Protein AF-A0A494VTT0-F1 (afdb_monomer_lite)

Structure (mmCIF, N/CA/C/O backbone):
data_AF-A0A494VTT0-F1
#
_entry.id   AF-A0A494VTT0-F1
#
loop_
_atom_site.group_PDB
_atom_site.id
_atom_site.type_symbol
_atom_site.label_atom_id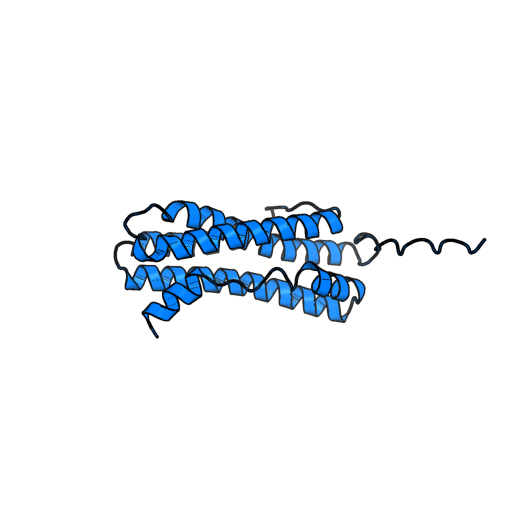
_atom_site.label_alt_id
_atom_site.label_comp_id
_atom_site.label_asym_id
_atom_site.label_entity_id
_atom_site.label_seq_id
_atom_site.pdbx_PDB_ins_code
_atom_site.Cartn_x
_atom_site.Cartn_y
_atom_site.Cartn_z
_atom_site.occupancy
_atom_site.B_iso_or_equiv
_atom_site.auth_seq_id
_atom_site.auth_comp_id
_atom_site.auth_asym_id
_atom_site.auth_atom_id
_atom_site.pdbx_PDB_model_num
ATOM 1 N N . MET A 1 1 ? -2.859 -18.991 -50.218 1.00 41.56 1 MET A N 1
ATOM 2 C CA . MET A 1 1 ? -2.648 -19.086 -48.755 1.00 41.56 1 MET A CA 1
ATOM 3 C C . MET A 1 1 ? -2.052 -17.768 -48.276 1.00 41.56 1 MET A C 1
ATOM 5 O O . MET A 1 1 ? -0.943 -17.439 -48.674 1.00 41.56 1 MET A O 1
ATOM 9 N N . LYS A 1 2 ? -2.820 -16.955 -47.539 1.00 39.09 2 LYS A N 1
ATOM 10 C CA . LYS A 1 2 ? -2.355 -15.656 -47.025 1.00 39.09 2 LYS A CA 1
ATOM 11 C C . LYS A 1 2 ? -1.437 -15.910 -45.823 1.00 39.09 2 LYS A C 1
ATOM 13 O O . LYS A 1 2 ? -1.825 -16.635 -44.910 1.00 39.09 2 LYS A O 1
ATOM 18 N N . LYS A 1 3 ? -0.211 -15.376 -45.868 1.00 37.81 3 LYS A N 1
ATOM 19 C CA . LYS A 1 3 ? 0.797 -15.489 -44.802 1.00 37.81 3 LYS A CA 1
ATOM 20 C C . LYS A 1 3 ? 0.214 -14.949 -43.490 1.00 37.81 3 LYS A C 1
ATOM 22 O O . LYS A 1 3 ? -0.251 -13.812 -43.460 1.00 37.81 3 LYS A O 1
ATOM 27 N N . LYS A 1 4 ? 0.239 -15.765 -42.428 1.00 36.66 4 LYS A N 1
ATOM 28 C CA . LYS A 1 4 ? 0.022 -15.306 -41.049 1.00 36.66 4 LYS A CA 1
ATOM 29 C C . LYS A 1 4 ? 1.035 -14.196 -40.771 1.00 36.66 4 LYS A C 1
ATOM 31 O O . LYS A 1 4 ? 2.237 -14.425 -40.871 1.00 36.66 4 LYS A O 1
ATOM 36 N N . ILE A 1 5 ? 0.531 -13.008 -40.465 1.00 39.34 5 ILE A N 1
ATOM 37 C CA . ILE A 1 5 ? 1.319 -11.926 -39.877 1.00 39.34 5 ILE A CA 1
ATOM 38 C C . ILE A 1 5 ? 1.823 -12.474 -38.532 1.00 39.34 5 ILE A C 1
ATOM 40 O O . ILE A 1 5 ? 1.000 -13.018 -37.786 1.00 39.34 5 ILE A O 1
ATOM 44 N N . PRO A 1 6 ? 3.131 -12.431 -38.224 1.00 40.25 6 PRO A N 1
ATOM 45 C CA . PRO A 1 6 ? 3.605 -12.802 -36.899 1.00 40.25 6 PRO A CA 1
ATOM 46 C C . PRO A 1 6 ? 2.900 -11.890 -35.899 1.00 40.25 6 PRO A C 1
ATOM 48 O O . PRO A 1 6 ? 2.912 -10.672 -36.078 1.00 40.25 6 PRO A O 1
ATOM 51 N N . GLY A 1 7 ? 2.237 -12.481 -34.903 1.00 41.22 7 GLY A N 1
ATOM 52 C CA . GLY A 1 7 ? 1.664 -11.718 -33.801 1.00 41.22 7 GLY A CA 1
ATOM 53 C C . GLY A 1 7 ? 2.728 -10.775 -33.256 1.00 41.22 7 GLY A C 1
ATOM 54 O O . GLY A 1 7 ? 3.892 -11.160 -33.146 1.00 41.22 7 GLY A O 1
ATOM 55 N N . THR A 1 8 ? 2.338 -9.531 -33.003 1.00 37.66 8 THR A N 1
ATOM 56 C CA . THR A 1 8 ? 3.175 -8.522 -32.363 1.00 37.66 8 THR A CA 1
ATOM 57 C C . THR A 1 8 ? 3.784 -9.131 -31.109 1.00 37.66 8 THR A C 1
ATOM 59 O O . THR A 1 8 ? 3.087 -9.350 -30.121 1.00 37.66 8 THR A O 1
ATOM 62 N N . VAL A 1 9 ? 5.071 -9.466 -31.171 1.00 43.22 9 VAL A N 1
ATOM 63 C CA . VAL A 1 9 ? 5.851 -9.798 -29.984 1.00 43.22 9 VAL A CA 1
ATOM 64 C C . VAL A 1 9 ? 5.819 -8.525 -29.149 1.00 43.22 9 VAL A C 1
ATOM 66 O O . VAL A 1 9 ? 6.347 -7.500 -29.586 1.00 43.22 9 VAL A O 1
ATOM 69 N N . HIS A 1 10 ? 5.105 -8.557 -28.018 1.00 44.03 10 HIS A N 1
ATOM 70 C CA . HIS A 1 10 ? 5.206 -7.495 -27.024 1.00 44.03 10 HIS A CA 1
ATOM 71 C C . HIS A 1 10 ? 6.693 -7.348 -26.737 1.00 44.03 10 HIS A C 1
ATOM 73 O O . HIS A 1 10 ? 7.340 -8.363 -26.466 1.00 44.03 10 HIS A O 1
ATOM 79 N N . PRO A 1 11 ? 7.275 -6.159 -26.929 1.00 45.66 11 PRO A N 1
ATOM 80 C CA . PRO A 1 11 ? 8.720 -6.089 -26.897 1.00 45.66 11 PRO A CA 1
ATOM 81 C C . PRO A 1 11 ? 9.189 -6.393 -25.439 1.00 45.66 11 PRO A C 1
ATOM 83 O O . PRO A 1 11 ? 8.373 -6.492 -24.525 1.00 45.66 11 PRO A O 1
ATOM 86 N N . HIS A 1 12 ? 10.458 -6.710 -25.198 1.00 51.03 12 HIS A N 1
ATOM 87 C CA . HIS A 1 12 ? 10.905 -7.036 -23.832 1.00 51.03 12 HIS A CA 1
ATOM 88 C C . HIS A 1 12 ? 11.418 -5.765 -23.132 1.00 51.03 12 HIS A C 1
ATOM 90 O O . HIS A 1 12 ? 12.066 -4.951 -23.786 1.00 51.03 12 HIS A O 1
ATOM 96 N N . PRO A 1 13 ? 11.216 -5.579 -21.818 1.00 48.34 13 PRO A N 1
ATOM 97 C CA . PRO A 1 13 ? 11.677 -4.391 -21.087 1.00 48.34 13 PRO A CA 1
ATOM 98 C C . PRO A 1 13 ? 13.187 -4.161 -21.142 1.00 48.34 13 PRO A C 1
ATOM 100 O O . PRO A 1 13 ? 13.640 -3.019 -21.161 1.00 48.34 13 PRO A O 1
ATOM 103 N N . THR A 1 14 ? 13.972 -5.230 -21.276 1.00 48.62 14 THR A N 1
ATOM 104 C CA . THR A 1 14 ? 15.416 -5.188 -21.559 1.00 48.62 14 THR A CA 1
ATOM 105 C C . THR A 1 14 ? 15.770 -4.580 -22.924 1.00 48.62 14 THR A C 1
ATOM 107 O O . THR A 1 14 ? 16.945 -4.375 -23.205 1.00 48.62 14 THR A O 1
ATOM 110 N N . GLN A 1 15 ? 14.787 -4.259 -23.772 1.00 54.94 15 GLN A N 1
ATOM 111 C CA . GLN A 1 15 ? 14.977 -3.653 -25.094 1.00 54.94 15 GLN A CA 1
ATOM 112 C C . GLN A 1 15 ? 14.463 -2.204 -25.203 1.00 54.94 15 GLN A C 1
ATOM 114 O O . GLN A 1 15 ? 14.576 -1.621 -26.280 1.00 54.94 15 GLN A O 1
ATOM 119 N N . TRP A 1 16 ? 13.876 -1.613 -24.153 1.00 58.78 16 TRP A N 1
ATOM 120 C CA . TRP A 1 16 ? 13.110 -0.350 -24.275 1.00 58.78 16 TRP A CA 1
ATOM 121 C C . TRP A 1 16 ? 13.759 0.879 -23.659 1.00 58.78 16 TRP A C 1
ATOM 123 O O . T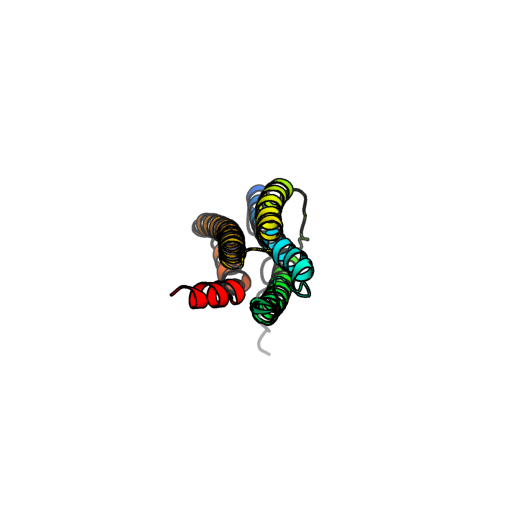RP A 1 16 ? 13.319 2.006 -23.893 1.00 58.78 16 TRP A O 1
ATOM 133 N N . ALA A 1 17 ? 14.766 0.670 -22.821 1.00 62.06 17 ALA A N 1
ATOM 134 C CA . ALA A 1 17 ? 15.315 1.709 -21.977 1.00 62.06 17 ALA A CA 1
ATOM 135 C C . ALA A 1 17 ? 16.759 1.376 -21.572 1.00 62.06 17 ALA A C 1
ATOM 137 O O . ALA A 1 17 ? 17.093 0.198 -21.436 1.00 62.06 17 ALA A O 1
ATOM 138 N N . PRO A 1 18 ? 17.620 2.385 -21.345 1.00 73.62 18 PRO A N 1
ATOM 139 C CA . PRO A 1 18 ? 18.935 2.164 -20.749 1.00 73.62 18 PRO A CA 1
ATOM 140 C C . PRO A 1 18 ? 18.818 1.460 -19.389 1.00 73.62 18 PRO A C 1
ATOM 142 O O . PRO A 1 18 ? 17.885 1.746 -18.639 1.00 73.62 18 PRO A O 1
ATOM 145 N N . ASP A 1 19 ? 19.801 0.634 -19.015 1.00 78.19 19 ASP A N 1
ATOM 146 C CA . ASP A 1 19 ? 19.792 -0.138 -17.755 1.00 78.19 19 ASP A CA 1
ATOM 147 C C . ASP A 1 19 ? 19.446 0.707 -16.521 1.00 78.19 19 ASP A C 1
ATOM 149 O O . ASP A 1 19 ? 18.663 0.291 -15.669 1.00 78.19 19 ASP A O 1
ATOM 153 N N . LYS A 1 20 ? 19.966 1.939 -16.456 1.00 83.38 20 LYS A N 1
ATOM 154 C CA . LYS A 1 20 ? 19.690 2.885 -15.364 1.00 83.38 20 LYS A CA 1
ATOM 155 C C . LYS A 1 20 ? 18.209 3.248 -15.243 1.00 83.38 20 LYS A C 1
ATOM 157 O O . LYS A 1 20 ? 17.714 3.419 -14.136 1.00 83.38 20 LYS A O 1
ATOM 162 N N . LEU A 1 21 ? 17.508 3.366 -16.367 1.00 81.31 21 LEU A N 1
ATOM 163 C CA . LEU A 1 21 ? 16.092 3.710 -16.383 1.00 81.31 21 LEU A CA 1
ATOM 164 C C . LEU A 1 21 ? 15.224 2.512 -15.993 1.00 81.31 21 LEU A C 1
ATOM 166 O O . LEU A 1 21 ? 14.246 2.676 -15.273 1.00 81.31 21 LEU A O 1
ATOM 170 N N . THR A 1 22 ? 15.617 1.306 -16.404 1.00 80.62 22 THR A N 1
ATOM 171 C CA . THR A 1 22 ? 14.972 0.057 -15.976 1.00 80.62 22 THR A CA 1
ATOM 172 C C . THR A 1 22 ? 15.139 -0.175 -14.473 1.00 80.62 22 THR A C 1
ATOM 174 O O . THR A 1 22 ? 14.186 -0.592 -13.812 1.00 80.62 22 THR A O 1
ATOM 177 N N . ILE A 1 23 ? 16.316 0.133 -13.915 1.00 85.25 23 ILE A N 1
ATOM 178 C CA . ILE A 1 23 ? 16.556 0.123 -12.463 1.00 85.25 23 ILE A CA 1
ATOM 179 C C . ILE A 1 23 ? 15.626 1.129 -11.784 1.00 85.25 23 ILE A C 1
ATOM 181 O O . ILE A 1 23 ? 14.801 0.715 -10.979 1.00 85.25 23 ILE A O 1
ATOM 185 N N . PHE A 1 24 ? 15.667 2.403 -12.186 1.00 87.38 24 PHE A N 1
ATOM 186 C CA . PHE A 1 24 ? 14.808 3.455 -11.630 1.00 87.38 24 PHE A CA 1
ATOM 187 C C . PHE A 1 24 ? 13.315 3.086 -11.674 1.00 87.38 24 PHE A C 1
ATOM 189 O O . PHE A 1 24 ? 12.590 3.244 -10.693 1.00 87.38 24 PHE A O 1
ATOM 196 N N . PHE A 1 25 ? 12.851 2.532 -12.798 1.00 86.88 25 PHE A N 1
ATOM 197 C CA . PHE A 1 25 ? 11.477 2.062 -12.942 1.00 86.88 25 PHE A CA 1
ATOM 198 C C . PHE A 1 25 ? 11.142 0.968 -11.921 1.00 86.88 25 PHE A C 1
ATOM 200 O O . PHE A 1 25 ? 10.122 1.034 -11.234 1.00 86.88 25 PHE A O 1
ATOM 207 N N . THR A 1 26 ? 12.017 -0.033 -11.813 1.00 87.38 26 THR A N 1
ATOM 208 C CA . THR A 1 26 ? 11.835 -1.176 -10.910 1.00 87.38 26 THR A CA 1
ATOM 209 C C . THR A 1 26 ? 11.870 -0.741 -9.445 1.00 87.38 26 THR A C 1
ATOM 211 O O . THR A 1 26 ? 11.101 -1.255 -8.641 1.00 87.38 26 THR A O 1
ATOM 214 N N . GLU A 1 27 ? 12.695 0.244 -9.088 1.00 90.56 27 GLU A N 1
ATOM 215 C CA . GLU A 1 27 ? 12.752 0.806 -7.735 1.00 90.56 27 GLU A CA 1
ATOM 216 C C . GLU A 1 27 ? 11.428 1.454 -7.328 1.00 90.56 27 GLU A C 1
ATOM 218 O O . GLU A 1 27 ? 10.902 1.173 -6.252 1.00 90.56 27 GLU A O 1
ATOM 223 N N . HIS A 1 28 ? 10.840 2.271 -8.201 1.00 91.50 28 HIS A N 1
ATOM 224 C CA . HIS A 1 28 ? 9.537 2.879 -7.938 1.00 91.50 28 HIS A CA 1
ATOM 225 C C . HIS A 1 28 ? 8.399 1.856 -7.928 1.00 91.50 28 HIS A C 1
ATOM 227 O O . HIS A 1 28 ? 7.472 1.991 -7.128 1.00 91.50 28 HIS A O 1
ATOM 233 N N . LEU A 1 29 ? 8.487 0.803 -8.744 1.00 91.00 29 LEU A N 1
ATOM 234 C CA . LEU A 1 29 ? 7.554 -0.318 -8.676 1.00 91.00 29 LEU A CA 1
ATOM 235 C C . LEU A 1 29 ? 7.665 -1.066 -7.334 1.00 91.00 29 LEU A C 1
ATOM 237 O O . LEU A 1 29 ? 6.641 -1.348 -6.715 1.00 91.00 29 LEU A O 1
ATOM 241 N N . ASN A 1 30 ? 8.887 -1.305 -6.842 1.00 93.00 30 ASN A N 1
ATOM 242 C CA . ASN A 1 30 ? 9.134 -1.940 -5.542 1.00 93.00 30 ASN A CA 1
ATOM 243 C C . ASN A 1 30 ? 8.567 -1.111 -4.385 1.00 93.00 30 ASN A C 1
ATOM 245 O O . ASN A 1 30 ? 7.971 -1.682 -3.477 1.00 93.00 30 ASN A O 1
ATOM 249 N N . ARG A 1 31 ? 8.699 0.222 -4.428 1.00 93.81 31 ARG A N 1
ATOM 250 C CA . ARG A 1 31 ? 8.128 1.113 -3.401 1.00 93.81 31 ARG A CA 1
ATOM 251 C C . ARG A 1 31 ? 6.614 0.964 -3.298 1.00 93.81 31 ARG A C 1
ATOM 253 O O . ARG A 1 31 ? 6.100 0.825 -2.197 1.00 93.81 31 ARG A O 1
ATOM 260 N N . ILE A 1 32 ? 5.933 0.945 -4.443 1.00 92.69 32 ILE A N 1
ATOM 261 C CA . ILE A 1 32 ? 4.482 0.748 -4.526 1.00 92.69 32 ILE A CA 1
ATOM 262 C C . ILE A 1 32 ? 4.082 -0.647 -4.021 1.00 92.69 32 ILE A C 1
ATOM 264 O O . ILE A 1 32 ? 3.081 -0.804 -3.329 1.00 92.69 32 ILE A O 1
ATOM 268 N N . TYR A 1 33 ? 4.838 -1.683 -4.389 1.00 94.06 33 TYR A N 1
ATOM 269 C CA . TYR A 1 33 ? 4.546 -3.045 -3.944 1.00 94.06 33 TYR A CA 1
ATOM 270 C C . TYR A 1 33 ? 4.687 -3.151 -2.425 1.00 94.06 33 TYR A C 1
ATOM 272 O O . TYR A 1 33 ? 3.843 -3.728 -1.746 1.00 94.06 33 TYR A O 1
ATOM 280 N N . CYS A 1 34 ? 5.754 -2.564 -1.889 1.00 94.88 34 CYS A N 1
ATOM 281 C CA . CYS A 1 34 ? 6.069 -2.650 -0.478 1.00 94.88 34 CYS A CA 1
ATOM 282 C C . CYS A 1 34 ? 5.049 -1.933 0.405 1.00 94.88 34 CYS A C 1
ATOM 284 O O . CYS A 1 34 ? 4.644 -2.501 1.413 1.00 94.88 34 CYS A O 1
ATOM 286 N N . THR A 1 35 ? 4.586 -0.742 0.015 1.00 94.94 35 THR A N 1
ATOM 287 C CA . THR A 1 35 ? 3.551 -0.020 0.772 1.00 94.94 35 THR A CA 1
ATOM 288 C C . THR A 1 35 ? 2.258 -0.826 0.860 1.00 94.94 35 THR A C 1
ATOM 290 O O . THR A 1 35 ? 1.650 -0.900 1.924 1.00 94.94 35 THR A O 1
ATOM 293 N N . ARG A 1 36 ? 1.871 -1.503 -0.229 1.00 93.44 36 ARG A N 1
ATOM 294 C CA . ARG A 1 36 ? 0.714 -2.408 -0.246 1.00 93.44 36 ARG A CA 1
ATOM 295 C C . ARG A 1 36 ? 0.909 -3.637 0.624 1.00 93.44 36 ARG A C 1
ATOM 297 O O . ARG A 1 36 ? 0.020 -3.977 1.395 1.00 93.44 36 ARG A O 1
ATOM 304 N N . ALA A 1 37 ? 2.049 -4.310 0.488 1.00 94.81 37 ALA A N 1
ATOM 305 C CA . ALA A 1 37 ? 2.345 -5.493 1.288 1.00 94.81 37 ALA A CA 1
ATOM 306 C C . ALA A 1 37 ? 2.302 -5.153 2.785 1.00 94.81 37 ALA A C 1
ATOM 308 O O . ALA A 1 37 ? 1.626 -5.835 3.548 1.00 94.81 37 ALA A O 1
ATOM 309 N N . HIS A 1 38 ? 2.918 -4.030 3.161 1.00 96.62 38 HIS A N 1
ATOM 310 C CA . HIS A 1 38 ? 2.882 -3.496 4.516 1.00 96.62 38 HIS A CA 1
ATOM 311 C C . HIS A 1 38 ? 1.450 -3.186 4.981 1.00 96.62 38 HIS A C 1
ATOM 313 O O . HIS A 1 38 ? 1.063 -3.574 6.080 1.00 96.62 38 HIS A O 1
ATOM 319 N N . LEU A 1 39 ? 0.625 -2.544 4.140 1.00 97.06 39 LEU A N 1
ATOM 320 C CA . LEU A 1 39 ? -0.781 -2.283 4.459 1.00 97.06 39 LEU A CA 1
ATOM 321 C C . LEU A 1 39 ? -1.546 -3.571 4.778 1.00 97.06 39 LEU A C 1
ATOM 323 O O . LEU A 1 39 ? -2.202 -3.635 5.815 1.00 97.06 39 LEU A O 1
ATOM 327 N N . ALA A 1 40 ? -1.471 -4.576 3.903 1.00 96.69 40 ALA A N 1
ATOM 328 C CA . ALA A 1 40 ? -2.182 -5.839 4.088 1.00 96.69 40 ALA A CA 1
ATOM 329 C C . ALA A 1 40 ? -1.721 -6.566 5.361 1.00 96.69 40 ALA A C 1
ATOM 331 O O . ALA A 1 40 ? -2.555 -6.990 6.160 1.00 96.69 40 ALA A O 1
ATOM 332 N N . GLU A 1 41 ? -0.406 -6.649 5.573 1.00 97.62 41 GLU A N 1
ATOM 333 C CA . GLU A 1 41 ? 0.197 -7.334 6.718 1.00 97.62 41 GLU A CA 1
ATOM 334 C C . GLU A 1 41 ? -0.202 -6.679 8.047 1.00 97.62 41 GLU A C 1
ATOM 336 O O . GLU A 1 41 ? -0.742 -7.342 8.930 1.00 97.62 41 GLU A O 1
ATOM 341 N N . ARG A 1 42 ? -0.031 -5.360 8.170 1.00 98.00 42 ARG A N 1
ATOM 342 C CA . ARG A 1 42 ? -0.343 -4.626 9.404 1.00 98.00 42 ARG A CA 1
ATOM 343 C C . ARG A 1 42 ? -1.847 -4.553 9.684 1.00 98.00 42 ARG A C 1
ATOM 345 O O . ARG A 1 42 ? -2.273 -4.604 10.834 1.00 98.00 42 ARG A O 1
ATOM 352 N N . MET A 1 43 ? -2.685 -4.465 8.648 1.00 97.75 43 MET A N 1
ATOM 353 C CA . MET A 1 43 ? -4.144 -4.483 8.828 1.00 97.75 43 MET A CA 1
ATOM 354 C C . MET A 1 43 ? -4.658 -5.850 9.290 1.00 97.75 43 MET A C 1
ATOM 356 O O . MET A 1 43 ? -5.619 -5.911 10.060 1.00 97.75 43 MET A O 1
ATOM 360 N N . LEU A 1 44 ? -4.005 -6.939 8.877 1.00 97.81 44 LEU A N 1
ATOM 361 C CA . LEU A 1 44 ? -4.319 -8.283 9.358 1.00 97.81 44 LEU A CA 1
ATOM 362 C C . LEU A 1 44 ? -4.062 -8.429 10.867 1.00 97.81 44 LEU A C 1
ATOM 364 O O . LEU A 1 44 ? -4.801 -9.141 11.538 1.00 97.81 44 LEU A O 1
ATOM 368 N N . GLU A 1 45 ? -3.078 -7.720 11.425 1.00 97.62 45 GLU A N 1
ATOM 369 C CA . GLU A 1 45 ? -2.777 -7.758 12.866 1.00 97.62 45 GLU A CA 1
ATOM 370 C C . GLU A 1 45 ? -3.877 -7.139 13.740 1.00 97.62 45 GLU A C 1
ATOM 372 O O . GLU A 1 45 ? -4.020 -7.508 14.906 1.00 97.62 45 GLU A O 1
ATOM 377 N N . VAL A 1 46 ? -4.668 -6.207 13.197 1.00 96.88 46 VAL A N 1
ATOM 378 C CA . VAL A 1 46 ? -5.674 -5.451 13.968 1.00 96.88 46 VAL A CA 1
ATOM 379 C C . VAL A 1 46 ? -7.112 -5.865 13.698 1.00 96.88 46 VAL A C 1
ATOM 381 O O . VAL A 1 46 ? -7.999 -5.500 14.465 1.00 96.88 46 VAL A O 1
ATOM 384 N N . VAL A 1 47 ? -7.370 -6.616 12.627 1.00 96.75 47 VAL A N 1
ATOM 385 C CA . VAL A 1 47 ? -8.732 -6.890 12.135 1.00 96.75 47 VAL A CA 1
ATOM 386 C C . VAL A 1 47 ? -9.635 -7.598 13.154 1.00 96.75 47 VAL A C 1
ATOM 388 O O . VAL A 1 47 ? -10.852 -7.392 13.157 1.00 96.75 47 VAL A O 1
ATOM 391 N N . ASP A 1 48 ? -9.047 -8.408 14.032 1.00 95.31 48 ASP A N 1
ATOM 392 C CA . ASP A 1 48 ? -9.757 -9.168 15.065 1.00 95.31 48 ASP A CA 1
ATOM 393 C C . ASP A 1 48 ? -9.598 -8.565 16.472 1.00 95.31 48 ASP A C 1
ATOM 395 O O . ASP A 1 48 ? -10.034 -9.158 17.457 1.00 95.31 48 ASP A O 1
ATOM 399 N N . ASN A 1 49 ? -8.999 -7.376 16.587 1.00 95.69 49 ASN A N 1
ATOM 400 C CA . ASN A 1 49 ? -8.872 -6.669 17.856 1.00 95.69 49 ASN A CA 1
ATOM 401 C C . ASN A 1 49 ? -10.203 -5.980 18.224 1.00 95.69 49 ASN A C 1
ATOM 403 O O . ASN A 1 49 ? -10.811 -5.289 17.402 1.00 95.69 49 ASN A O 1
ATOM 407 N N . ASP A 1 50 ? -10.644 -6.134 19.477 1.00 96.12 50 ASP A N 1
ATOM 408 C CA . ASP A 1 50 ? -11.878 -5.526 19.999 1.00 96.12 50 ASP A CA 1
ATOM 409 C C . ASP A 1 50 ? -11.896 -3.998 19.840 1.00 96.12 50 ASP A C 1
ATOM 411 O O . ASP A 1 50 ? -12.944 -3.418 19.540 1.00 96.12 50 ASP A O 1
ATOM 415 N N . ASN A 1 51 ? -10.725 -3.361 19.933 1.00 96.88 51 ASN A N 1
ATOM 416 C CA . ASN A 1 51 ? -10.533 -1.932 19.706 1.00 96.88 51 ASN A CA 1
ATOM 417 C C . ASN A 1 51 ? -10.709 -1.518 18.239 1.00 96.88 51 ASN A C 1
ATOM 419 O O . ASN A 1 51 ? -10.496 -0.356 17.944 1.00 96.88 51 ASN A O 1
ATOM 423 N N . PHE A 1 52 ? -11.038 -2.415 17.307 1.00 97.19 52 PHE A N 1
ATOM 424 C CA . PHE A 1 52 ? -11.250 -2.117 15.879 1.00 97.19 52 PHE A CA 1
ATOM 425 C C . PHE A 1 52 ? -12.560 -2.716 15.358 1.00 97.19 52 PHE A C 1
ATOM 427 O O . PHE A 1 52 ? -12.807 -2.762 14.150 1.00 97.19 52 PHE A O 1
ATOM 434 N N . LYS A 1 53 ? -13.427 -3.184 16.259 1.00 97.00 53 LYS A N 1
ATOM 435 C CA . LYS A 1 53 ? -14.640 -3.927 15.908 1.00 97.00 53 LYS A CA 1
ATOM 436 C C . LYS A 1 53 ? -15.601 -3.138 15.015 1.00 97.00 53 LYS A C 1
ATOM 438 O O . LYS A 1 53 ? -16.250 -3.729 14.156 1.00 97.00 53 LYS A O 1
ATOM 443 N N . ASP A 1 54 ? -15.671 -1.820 15.183 1.00 96.81 54 ASP A N 1
ATOM 444 C CA . ASP A 1 54 ? -16.466 -0.917 14.345 1.00 96.81 54 ASP A CA 1
ATOM 445 C C . ASP A 1 54 ? -15.899 -0.755 12.923 1.00 96.81 54 ASP A C 1
ATOM 447 O O . ASP A 1 54 ? -16.649 -0.462 11.994 1.00 96.81 54 ASP A O 1
ATOM 451 N N . LEU A 1 55 ? -14.598 -0.997 12.736 1.00 97.88 55 LEU A N 1
ATOM 452 C CA . LEU A 1 55 ? -13.893 -0.898 11.454 1.00 97.88 55 LEU A CA 1
ATOM 453 C C . LEU A 1 55 ? -13.689 -2.255 10.763 1.00 97.88 55 LEU A C 1
ATOM 455 O O . LEU A 1 55 ? -13.269 -2.291 9.606 1.00 97.88 55 LEU A O 1
ATOM 459 N N . GLN A 1 56 ? -13.976 -3.370 11.443 1.00 97.62 56 GLN A N 1
ATOM 460 C CA . GLN A 1 56 ? -13.559 -4.717 11.038 1.00 97.62 56 GLN A CA 1
ATOM 461 C C . GLN A 1 56 ? -13.881 -5.051 9.574 1.00 97.62 56 GLN A C 1
ATOM 463 O O . GLN A 1 56 ? -13.018 -5.556 8.858 1.00 97.62 56 GLN A O 1
ATOM 468 N N . GLN A 1 57 ? -15.107 -4.789 9.111 1.00 98.00 57 GLN A N 1
ATOM 469 C CA . GLN A 1 57 ? -15.481 -5.117 7.731 1.00 98.00 57 GLN A CA 1
ATOM 470 C C . GLN A 1 57 ? -14.697 -4.274 6.720 1.00 98.00 57 GLN A C 1
ATOM 472 O O . GLN A 1 57 ? -14.176 -4.813 5.749 1.00 98.00 57 GLN A O 1
ATOM 477 N N . ALA A 1 58 ? -14.545 -2.974 6.979 1.00 97.94 58 ALA A N 1
ATOM 478 C CA . ALA A 1 58 ? -13.797 -2.083 6.102 1.00 97.94 58 ALA A CA 1
ATOM 479 C C . ALA A 1 58 ? -12.298 -2.432 6.066 1.00 97.94 58 ALA A C 1
ATOM 481 O O . ALA A 1 58 ? -11.658 -2.286 5.023 1.00 97.94 58 ALA A O 1
ATOM 482 N N . ILE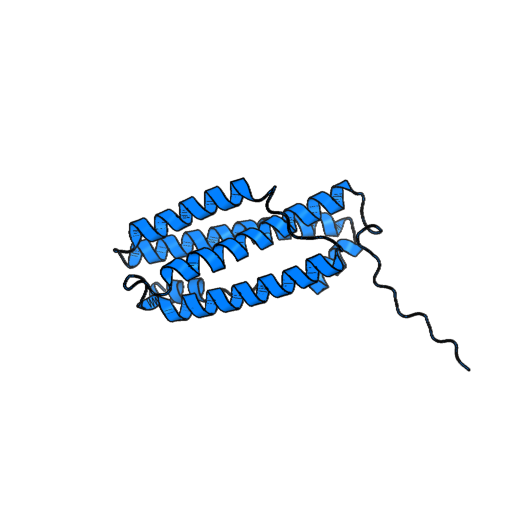 A 1 59 ? -11.746 -2.938 7.175 1.00 98.06 59 ILE A N 1
ATOM 483 C CA . ILE A 1 59 ? -10.387 -3.492 7.239 1.00 98.06 59 ILE A CA 1
ATOM 484 C C . ILE A 1 59 ? -10.289 -4.759 6.378 1.00 98.06 59 ILE A C 1
ATOM 486 O O . ILE A 1 59 ? -9.414 -4.829 5.519 1.00 98.06 59 ILE A O 1
ATOM 490 N N . LYS A 1 60 ? -11.206 -5.726 6.537 1.00 98.00 60 LYS A N 1
ATOM 491 C CA . LYS A 1 60 ? -11.239 -6.968 5.733 1.00 98.00 60 LYS A CA 1
ATOM 492 C C . LYS A 1 60 ? -11.327 -6.683 4.238 1.00 98.00 60 LYS A C 1
ATOM 494 O O . LYS A 1 60 ? -10.575 -7.257 3.455 1.00 98.00 60 LYS A O 1
ATOM 499 N N . ASP A 1 61 ? -12.211 -5.771 3.853 1.00 96.75 61 ASP A N 1
ATOM 500 C CA . ASP A 1 61 ? -12.356 -5.358 2.461 1.00 96.75 61 ASP A CA 1
ATOM 501 C C . ASP A 1 61 ? -11.058 -4.718 1.952 1.00 96.75 61 ASP A C 1
ATOM 503 O O . ASP A 1 61 ? -10.577 -5.079 0.884 1.00 96.75 61 ASP A O 1
ATOM 507 N N . THR A 1 62 ? -10.428 -3.849 2.748 1.00 95.75 62 THR A N 1
ATOM 508 C CA . THR A 1 62 ? -9.144 -3.221 2.392 1.00 95.75 62 THR A CA 1
ATOM 509 C C . THR A 1 62 ? -8.016 -4.242 2.227 1.00 95.75 62 THR A C 1
ATOM 511 O O . THR A 1 62 ? -7.238 -4.122 1.281 1.00 95.75 62 THR A O 1
ATOM 514 N N . ILE A 1 63 ? -7.931 -5.260 3.091 1.00 96.69 63 ILE A N 1
ATOM 515 C CA . ILE A 1 63 ? -6.954 -6.356 2.965 1.00 96.69 63 ILE A CA 1
ATOM 516 C C . ILE A 1 63 ? -7.170 -7.090 1.639 1.00 96.69 63 ILE A C 1
ATOM 518 O O . ILE A 1 63 ? -6.257 -7.131 0.817 1.00 96.69 63 ILE A O 1
ATOM 522 N N . ASN A 1 64 ? -8.391 -7.570 1.382 1.00 95.69 64 ASN A N 1
ATOM 523 C CA . ASN A 1 64 ? -8.727 -8.300 0.154 1.00 95.69 64 ASN A CA 1
ATOM 524 C C . ASN A 1 64 ? -8.409 -7.476 -1.103 1.00 95.69 64 ASN A C 1
ATOM 526 O O . ASN A 1 64 ? -7.804 -7.959 -2.058 1.00 95.69 64 ASN A O 1
ATOM 530 N N . GLU A 1 65 ? -8.796 -6.200 -1.106 1.00 92.81 65 GLU A N 1
ATOM 531 C CA . GLU A 1 65 ? -8.513 -5.280 -2.206 1.00 92.81 65 GLU A CA 1
ATOM 532 C C . GLU A 1 65 ? -7.013 -5.067 -2.417 1.00 92.81 65 GLU A C 1
ATOM 534 O O . GLU A 1 65 ? -6.566 -4.938 -3.558 1.00 92.81 65 GLU A O 1
ATOM 539 N N . THR A 1 66 ? -6.239 -5.015 -1.335 1.00 93.38 66 THR A N 1
ATOM 540 C CA . THR A 1 66 ? -4.786 -4.836 -1.382 1.00 93.38 66 THR A CA 1
ATOM 541 C C . THR A 1 66 ? -4.100 -6.090 -1.917 1.00 93.38 66 THR A C 1
ATOM 543 O O . THR A 1 66 ? -3.240 -5.983 -2.790 1.00 93.38 66 THR A O 1
ATOM 546 N N . GLU A 1 67 ? -4.527 -7.279 -1.495 1.00 94.31 67 GLU A N 1
ATOM 547 C CA . GLU A 1 67 ? -4.032 -8.561 -2.012 1.00 94.31 67 GLU A CA 1
ATOM 548 C C . GLU A 1 67 ? -4.342 -8.740 -3.507 1.00 94.31 67 GLU A C 1
ATOM 550 O O . GLU A 1 67 ? -3.461 -9.114 -4.285 1.00 94.31 67 GLU A O 1
ATOM 555 N N . GLU A 1 68 ? -5.554 -8.385 -3.954 1.00 92.12 68 GLU A N 1
ATOM 556 C CA . GLU A 1 68 ? -5.906 -8.354 -5.382 1.00 92.12 68 GLU A CA 1
ATOM 557 C C . GLU A 1 68 ? -4.971 -7.435 -6.184 1.00 92.12 68 GLU A C 1
ATOM 559 O O . GLU A 1 68 ? -4.605 -7.737 -7.324 1.00 92.12 68 GLU A O 1
ATOM 564 N N . GLN A 1 69 ? -4.604 -6.283 -5.617 1.00 90.94 69 GLN A N 1
ATOM 565 C CA . GLN A 1 69 ? -3.706 -5.323 -6.256 1.00 90.94 69 GLN A CA 1
ATOM 566 C C . GLN A 1 69 ? -2.264 -5.836 -6.301 1.00 90.94 69 GLN A C 1
ATOM 568 O O . GLN A 1 69 ? -1.624 -5.713 -7.346 1.00 90.94 69 GLN A O 1
ATOM 573 N N . ILE A 1 70 ? -1.774 -6.450 -5.223 1.00 92.56 70 ILE A N 1
ATOM 574 C CA . ILE A 1 70 ? -0.461 -7.108 -5.167 1.00 92.56 70 ILE A CA 1
ATOM 575 C C . ILE A 1 70 ? -0.368 -8.195 -6.245 1.00 92.56 70 ILE A C 1
ATOM 577 O O . ILE A 1 70 ? 0.555 -8.169 -7.057 1.00 92.56 70 ILE A O 1
ATOM 581 N N . ALA A 1 71 ? -1.382 -9.057 -6.365 1.00 92.12 71 ALA A N 1
ATOM 582 C CA . ALA A 1 71 ? -1.417 -10.097 -7.394 1.00 92.12 71 ALA A CA 1
ATOM 583 C C . ALA A 1 71 ? -1.380 -9.523 -8.827 1.00 92.12 71 ALA A C 1
ATOM 585 O O . ALA A 1 71 ? -0.783 -10.104 -9.736 1.00 92.12 71 ALA A O 1
ATOM 586 N N . ARG A 1 72 ? -1.985 -8.349 -9.061 1.00 89.81 72 ARG A N 1
ATOM 587 C CA . ARG A 1 72 ? -1.850 -7.642 -10.349 1.00 89.81 72 ARG A CA 1
ATOM 588 C C . ARG A 1 72 ? -0.430 -7.136 -10.568 1.00 89.81 72 ARG A C 1
ATOM 590 O O . ARG A 1 72 ? 0.065 -7.219 -11.692 1.00 89.81 72 ARG A O 1
ATOM 597 N N . MET A 1 73 ? 0.221 -6.624 -9.524 1.00 91.06 73 MET A N 1
ATOM 598 C CA . MET A 1 73 ? 1.615 -6.189 -9.592 1.00 91.06 73 MET A CA 1
ATOM 599 C C . MET A 1 73 ? 2.567 -7.351 -9.880 1.00 91.06 73 MET A C 1
ATOM 601 O O . MET A 1 73 ? 3.502 -7.164 -10.652 1.00 91.06 73 MET A O 1
ATOM 605 N N . ASP A 1 74 ? 2.304 -8.556 -9.375 1.00 91.44 74 ASP A N 1
ATOM 606 C CA . ASP A 1 74 ? 3.077 -9.750 -9.746 1.00 91.44 74 ASP A CA 1
ATOM 607 C C . ASP A 1 74 ? 3.027 -10.013 -11.257 1.00 91.44 74 ASP A C 1
ATOM 609 O O . ASP A 1 74 ? 4.045 -10.326 -11.879 1.00 91.44 74 ASP A O 1
ATOM 613 N N . GLY A 1 75 ? 1.867 -9.789 -11.883 1.00 88.19 75 GLY A N 1
ATOM 614 C CA . GLY A 1 75 ? 1.728 -9.803 -13.339 1.00 88.19 75 GLY A CA 1
ATOM 615 C C . GLY A 1 75 ? 2.589 -8.741 -14.034 1.00 88.19 75 GLY A C 1
ATOM 616 O O . GLY A 1 75 ? 3.209 -9.025 -15.058 1.00 88.19 75 GLY A O 1
ATOM 617 N N . VAL A 1 76 ? 2.689 -7.536 -13.461 1.00 87.38 76 VAL A N 1
ATOM 618 C CA . VAL A 1 76 ? 3.581 -6.468 -13.951 1.00 87.38 76 VAL A CA 1
ATOM 619 C C . VAL A 1 76 ? 5.045 -6.905 -13.860 1.00 87.38 76 VAL A C 1
ATOM 621 O O . VAL A 1 76 ? 5.772 -6.776 -14.840 1.00 87.38 76 VAL A O 1
ATOM 624 N N . TYR A 1 77 ? 5.482 -7.473 -12.732 1.00 88.44 77 TYR A N 1
ATOM 625 C CA . TYR A 1 77 ? 6.843 -7.998 -12.575 1.00 88.44 77 TYR A CA 1
ATOM 626 C C . TYR A 1 77 ? 7.161 -9.120 -13.566 1.00 88.44 77 TYR A C 1
ATOM 628 O O . TYR A 1 77 ? 8.252 -9.133 -14.138 1.00 88.44 77 TYR A O 1
ATOM 636 N N . ALA A 1 78 ? 6.206 -10.018 -13.818 1.00 87.50 78 ALA A N 1
ATOM 637 C CA . ALA A 1 78 ? 6.358 -11.090 -14.794 1.00 87.50 78 ALA A CA 1
ATOM 638 C C . ALA A 1 78 ? 6.555 -10.549 -16.219 1.00 87.50 78 ALA A C 1
ATOM 640 O O . ALA A 1 78 ? 7.462 -11.000 -16.915 1.00 87.50 78 ALA A O 1
ATOM 641 N N . LEU A 1 79 ? 5.776 -9.539 -16.630 1.00 83.62 79 LEU A N 1
ATOM 642 C CA . LEU A 1 79 ? 5.973 -8.841 -17.911 1.00 83.62 79 LEU A CA 1
ATOM 643 C C . LEU A 1 79 ? 7.331 -8.133 -17.981 1.00 83.62 79 LEU A C 1
ATOM 645 O O . LEU A 1 79 ? 7.887 -7.968 -19.065 1.00 83.62 79 LEU A O 1
ATOM 649 N N . LEU A 1 80 ? 7.859 -7.719 -16.827 1.00 79.31 80 LEU A N 1
ATOM 650 C CA . LEU A 1 80 ? 9.169 -7.093 -16.723 1.00 79.31 80 LEU A CA 1
ATOM 651 C C . LEU A 1 80 ? 10.337 -8.091 -16.713 1.00 79.31 80 LEU A C 1
ATOM 653 O O . LEU A 1 80 ? 11.489 -7.661 -16.756 1.00 79.31 80 LEU A O 1
ATOM 657 N N . GLU A 1 81 ? 10.064 -9.398 -16.622 1.00 83.56 81 GLU A N 1
ATOM 658 C CA . GLU A 1 81 ? 11.061 -10.438 -16.320 1.00 83.56 81 GLU A CA 1
ATOM 659 C C . GLU A 1 81 ? 11.910 -10.089 -15.083 1.00 83.56 81 GLU A C 1
ATOM 661 O O . GLU A 1 81 ? 13.099 -10.403 -14.977 1.00 83.56 81 GLU A O 1
ATOM 666 N N . LYS A 1 82 ? 11.288 -9.402 -14.124 1.00 84.25 82 LYS A N 1
ATOM 667 C CA . LYS A 1 82 ? 11.882 -9.005 -12.849 1.00 84.25 82 LYS A CA 1
ATOM 668 C C . LYS A 1 82 ? 11.158 -9.710 -11.711 1.00 84.25 82 LYS A C 1
ATOM 670 O O . LYS A 1 82 ? 10.096 -10.301 -11.878 1.00 84.25 82 LYS A O 1
ATOM 675 N N . ARG A 1 83 ? 11.754 -9.633 -10.527 1.00 85.00 83 ARG A N 1
ATOM 676 C CA . ARG A 1 83 ? 11.107 -10.000 -9.270 1.00 85.00 83 ARG A CA 1
ATOM 677 C C . ARG A 1 83 ? 11.133 -8.798 -8.348 1.00 85.00 83 ARG A C 1
ATOM 679 O O . ARG A 1 83 ? 12.054 -7.983 -8.433 1.00 85.00 83 ARG A O 1
ATOM 686 N N . TYR A 1 84 ? 10.135 -8.722 -7.481 1.00 87.19 84 TYR A N 1
ATOM 687 C CA . TYR A 1 84 ? 10.146 -7.788 -6.370 1.00 87.19 84 TYR A CA 1
ATOM 688 C C . TYR A 1 84 ? 11.439 -7.939 -5.548 1.00 87.19 84 TYR A C 1
ATOM 690 O O . TYR A 1 84 ? 11.926 -9.053 -5.338 1.00 87.19 84 TYR A O 1
ATOM 698 N N . SER A 1 85 ? 11.988 -6.808 -5.096 1.00 85.50 85 SER A N 1
ATOM 699 C CA . SER A 1 85 ? 13.102 -6.751 -4.147 1.00 85.50 85 SER A CA 1
ATOM 700 C C . SER A 1 85 ? 12.794 -5.753 -3.037 1.00 85.50 85 SER A C 1
ATOM 702 O O . SER A 1 85 ? 12.392 -4.616 -3.297 1.00 85.50 85 SER A O 1
ATOM 704 N N . PHE A 1 86 ? 13.043 -6.178 -1.799 1.00 82.00 86 PHE A N 1
ATOM 705 C CA . PHE A 1 86 ? 12.860 -5.363 -0.602 1.00 82.00 86 PHE A CA 1
ATOM 706 C C . PHE A 1 86 ? 14.014 -4.372 -0.365 1.00 82.00 86 PHE A C 1
ATOM 708 O O . PHE A 1 86 ? 13.851 -3.436 0.409 1.00 82.00 86 PHE A O 1
ATOM 715 N N . GLU A 1 87 ? 15.162 -4.520 -1.040 1.00 77.19 87 GLU A N 1
ATOM 716 C CA . GLU A 1 87 ? 16.403 -3.774 -0.734 1.00 77.19 87 GLU A CA 1
ATOM 717 C C . GLU A 1 87 ? 16.219 -2.251 -0.642 1.00 77.19 87 GLU A C 1
ATOM 719 O O . GLU A 1 87 ? 16.829 -1.604 0.206 1.00 77.19 87 GLU A O 1
ATOM 724 N N . ASN A 1 88 ? 15.329 -1.684 -1.458 1.00 73.75 88 ASN A N 1
ATOM 725 C CA . ASN A 1 88 ? 15.085 -0.239 -1.517 1.00 73.75 88 ASN A CA 1
ATOM 726 C C . ASN A 1 88 ? 13.830 0.216 -0.755 1.00 73.75 88 ASN A C 1
ATOM 728 O O . ASN A 1 88 ? 13.368 1.343 -0.937 1.00 73.75 88 ASN A O 1
ATOM 732 N N . CYS A 1 89 ? 13.259 -0.650 0.080 1.00 88.25 89 CYS A N 1
ATOM 733 C CA . CYS A 1 89 ? 12.022 -0.374 0.803 1.00 88.25 89 CYS A CA 1
ATOM 734 C C . CYS A 1 89 ? 12.237 -0.042 2.283 1.00 88.25 89 CYS A C 1
ATOM 736 O O . CYS A 1 89 ? 11.327 0.482 2.913 1.00 88.25 89 CYS A O 1
ATOM 738 N N . THR A 1 90 ? 13.433 -0.279 2.829 1.00 89.12 90 THR A N 1
ATOM 739 C CA . THR A 1 90 ? 13.722 -0.171 4.269 1.00 89.12 90 THR A CA 1
ATOM 740 C C . THR A 1 90 ? 13.304 1.164 4.887 1.00 89.12 90 THR A C 1
ATOM 742 O O . THR A 1 90 ? 12.699 1.176 5.951 1.00 89.12 90 THR A O 1
ATOM 745 N N . SER A 1 91 ? 13.592 2.292 4.230 1.00 90.94 91 SER A N 1
ATOM 746 C CA . SER A 1 91 ? 13.231 3.616 4.759 1.00 90.94 91 SER A CA 1
ATOM 747 C C . SER A 1 91 ? 11.729 3.890 4.706 1.00 90.94 91 SER A C 1
ATOM 749 O O . SER A 1 91 ? 11.187 4.498 5.621 1.00 90.94 91 SER A O 1
ATOM 751 N N . VAL A 1 92 ? 11.062 3.430 3.645 1.00 92.56 92 VAL A N 1
ATOM 752 C CA . VAL A 1 92 ? 9.607 3.542 3.495 1.00 92.56 92 VAL A CA 1
ATOM 753 C C . VAL A 1 92 ? 8.908 2.699 4.553 1.00 92.56 92 VAL A C 1
ATOM 755 O O . VAL A 1 92 ? 7.990 3.184 5.198 1.00 92.56 92 VAL A O 1
ATOM 758 N N . VAL A 1 93 ? 9.373 1.469 4.763 1.00 94.44 93 VAL A N 1
ATOM 759 C CA . VAL A 1 93 ? 8.820 0.571 5.780 1.00 94.44 93 VAL A CA 1
ATOM 760 C C . VAL A 1 93 ? 9.015 1.146 7.171 1.00 94.44 93 VAL A C 1
ATOM 762 O O . VAL A 1 93 ? 8.049 1.221 7.905 1.00 94.44 93 VAL A O 1
ATOM 765 N N . ALA A 1 94 ? 10.211 1.632 7.512 1.00 95.69 94 ALA A N 1
ATOM 766 C CA . ALA A 1 94 ? 10.442 2.240 8.822 1.00 95.69 94 ALA A CA 1
ATOM 767 C C . ALA A 1 94 ? 9.465 3.395 9.116 1.00 95.69 94 ALA A C 1
ATOM 769 O O . ALA A 1 94 ? 8.902 3.452 10.200 1.00 95.69 94 ALA A O 1
ATOM 770 N N . MET A 1 95 ? 9.216 4.265 8.131 1.00 96.44 95 MET A N 1
ATOM 771 C CA . MET A 1 95 ? 8.245 5.355 8.263 1.00 96.44 95 MET A CA 1
ATOM 772 C C . MET A 1 95 ? 6.813 4.834 8.468 1.00 96.44 95 MET A C 1
ATOM 774 O O . MET A 1 95 ? 6.110 5.293 9.358 1.00 96.44 95 MET A O 1
ATOM 778 N N . LEU A 1 96 ? 6.390 3.851 7.670 1.00 97.69 96 LEU A N 1
ATOM 779 C CA . LEU A 1 96 ? 5.048 3.275 7.769 1.00 97.69 96 LEU A CA 1
ATOM 780 C C . LEU A 1 96 ? 4.833 2.469 9.061 1.00 97.69 96 LEU A C 1
ATOM 782 O O . LEU A 1 96 ? 3.709 2.398 9.557 1.00 97.69 96 LEU A O 1
ATOM 786 N N . GLU A 1 97 ? 5.888 1.873 9.612 1.00 98.00 97 GLU A N 1
ATOM 787 C CA . GLU A 1 97 ? 5.860 1.213 10.920 1.00 98.00 97 GLU A CA 1
ATOM 788 C C . GLU A 1 97 ? 5.694 2.223 12.063 1.00 98.00 97 GLU A C 1
ATOM 790 O O . GLU A 1 97 ? 4.971 1.947 13.024 1.00 98.00 97 GLU A O 1
ATOM 795 N N . ASP A 1 98 ? 6.303 3.409 11.960 1.00 97.94 98 ASP A N 1
ATOM 796 C CA . ASP A 1 98 ? 6.087 4.495 12.924 1.00 97.94 98 ASP A CA 1
ATOM 797 C C . ASP A 1 98 ? 4.615 4.952 12.906 1.00 97.94 98 ASP A C 1
ATOM 799 O O . ASP A 1 98 ? 3.977 5.059 13.961 1.00 97.94 98 ASP A O 1
ATOM 803 N N . ASP A 1 99 ? 4.038 5.130 11.713 1.00 98.06 99 ASP A N 1
ATOM 804 C CA . ASP A 1 99 ? 2.623 5.482 11.537 1.00 98.06 99 ASP A CA 1
ATOM 805 C C . ASP A 1 99 ? 1.690 4.388 12.087 1.00 98.06 99 ASP A C 1
ATOM 807 O O . ASP A 1 99 ? 0.719 4.670 12.798 1.00 98.06 99 ASP A O 1
ATOM 811 N N . PHE A 1 100 ? 1.990 3.115 11.810 1.00 98.44 100 PHE A N 1
ATOM 812 C CA . PHE A 1 100 ? 1.208 1.995 12.333 1.00 98.44 100 PHE A CA 1
ATOM 813 C C . PHE A 1 100 ? 1.323 1.867 13.857 1.00 98.44 100 PHE A C 1
ATOM 815 O O . PHE A 1 100 ? 0.333 1.598 14.546 1.00 98.44 100 PHE A O 1
ATOM 822 N N . THR A 1 101 ? 2.502 2.131 14.415 1.00 98.31 101 THR A N 1
ATOM 823 C CA . THR A 1 101 ? 2.708 2.181 15.866 1.00 98.31 101 THR A CA 1
ATOM 824 C C . THR A 1 101 ? 1.816 3.244 16.510 1.00 98.31 101 THR A C 1
ATOM 826 O O . THR A 1 101 ? 1.235 2.992 17.570 1.00 98.31 101 THR A O 1
ATOM 829 N N . ALA A 1 102 ? 1.625 4.401 15.865 1.00 98.19 102 ALA A N 1
ATOM 830 C CA . ALA A 1 102 ? 0.703 5.427 16.347 1.00 98.19 102 ALA A CA 1
ATOM 831 C C . ALA A 1 102 ? -0.751 4.919 16.405 1.00 98.19 102 ALA A C 1
ATOM 833 O O . ALA A 1 102 ? -1.440 5.160 17.397 1.00 98.19 102 ALA A O 1
ATOM 834 N N . ILE A 1 103 ? -1.201 4.134 15.416 1.00 98.31 103 ILE A N 1
ATOM 835 C CA . ILE A 1 103 ? -2.531 3.494 15.433 1.00 98.31 103 ILE A CA 1
ATOM 836 C C . ILE A 1 103 ? -2.701 2.611 16.678 1.00 98.31 103 ILE A C 1
ATOM 838 O O . ILE A 1 103 ? -3.728 2.688 17.355 1.00 98.31 103 ILE A O 1
ATOM 842 N N . GLN A 1 104 ? -1.692 1.798 17.013 1.00 97.12 104 GLN A N 1
ATOM 843 C CA . GLN A 1 104 ? -1.735 0.937 18.201 1.00 97.12 104 GLN A CA 1
ATOM 844 C C . GLN A 1 104 ? -1.794 1.751 19.496 1.00 97.12 104 GLN A C 1
ATOM 846 O O . GLN A 1 104 ? -2.607 1.460 20.379 1.00 97.12 104 GLN A O 1
ATOM 851 N N . GLN A 1 105 ? -0.964 2.792 19.601 1.00 97.75 105 GLN A N 1
ATOM 852 C CA . GLN A 1 105 ? -0.898 3.661 20.779 1.00 97.75 105 GLN A CA 1
ATOM 853 C C . GLN A 1 105 ? -2.219 4.390 21.040 1.00 97.75 105 GLN A C 1
ATOM 855 O O . GLN A 1 105 ? -2.587 4.585 22.197 1.00 97.75 105 GLN A O 1
ATOM 860 N N . GLN A 1 106 ? -2.943 4.757 19.981 1.00 97.56 106 GLN A N 1
ATOM 861 C CA . GLN A 1 106 ? -4.226 5.453 20.074 1.00 97.56 106 GLN A CA 1
ATOM 862 C C . GLN A 1 106 ? -5.439 4.516 20.090 1.00 97.56 106 GLN A C 1
ATOM 864 O O . GLN A 1 106 ? -6.563 4.995 20.157 1.00 97.56 106 GLN A O 1
ATOM 869 N N . SER A 1 107 ? -5.251 3.191 20.073 1.00 94.56 107 SER A N 1
ATOM 870 C CA . SER A 1 107 ? -6.342 2.218 19.875 1.00 94.56 107 SER A CA 1
ATOM 871 C C . SER A 1 107 ? -7.492 2.291 20.893 1.00 94.56 107 SER A C 1
ATOM 873 O O . SER A 1 107 ? -8.598 1.865 20.578 1.00 94.56 107 SER A O 1
ATOM 875 N N . ASN A 1 108 ? -7.262 2.849 22.086 1.00 95.69 108 ASN A N 1
ATOM 876 C CA . ASN A 1 108 ? -8.288 3.006 23.126 1.00 95.69 108 ASN A CA 1
ATOM 877 C C . ASN A 1 108 ? -9.138 4.284 22.983 1.00 95.69 108 ASN A C 1
ATOM 879 O O . ASN A 1 108 ? -10.120 4.439 23.708 1.00 95.69 108 ASN A O 1
ATOM 883 N N . ASP A 1 109 ? -8.761 5.204 22.095 1.00 97.81 109 ASP A N 1
ATOM 884 C CA . ASP A 1 109 ? -9.526 6.405 21.763 1.00 97.81 109 ASP A CA 1
ATOM 885 C C . ASP A 1 109 ? -9.988 6.288 20.310 1.00 97.81 109 ASP A C 1
ATOM 887 O O . ASP A 1 109 ? -9.188 6.390 19.382 1.00 97.81 109 ASP A O 1
ATOM 891 N N . GLU A 1 110 ? -11.285 6.047 20.111 1.00 96.75 110 GLU A N 1
ATOM 892 C CA . GLU A 1 110 ? -11.859 5.804 18.784 1.00 96.75 110 GLU A CA 1
ATOM 893 C C . GLU A 1 110 ? -11.518 6.925 17.792 1.00 96.75 110 GLU A C 1
ATOM 895 O O . GLU A 1 110 ? -11.157 6.653 16.646 1.00 96.75 110 GLU A O 1
ATOM 900 N N . GLN A 1 111 ? -11.573 8.182 18.240 1.00 97.12 111 GLN A N 1
ATOM 901 C CA . GLN A 1 111 ? -11.327 9.331 17.381 1.00 97.12 111 GLN A CA 1
ATOM 902 C C . GLN A 1 111 ? -9.846 9.441 17.015 1.00 97.12 111 GLN A C 1
ATOM 904 O O . GLN A 1 111 ? -9.516 9.627 15.843 1.00 97.12 111 GLN A O 1
ATOM 909 N N . LEU A 1 112 ? -8.937 9.314 17.983 1.00 98.25 112 LEU A N 1
ATOM 910 C CA . LEU A 1 112 ? -7.498 9.405 17.714 1.00 98.25 112 LEU A CA 1
ATOM 911 C C . LEU A 1 112 ? -6.975 8.197 16.929 1.00 98.25 112 LEU A C 1
ATOM 913 O O . LEU A 1 112 ? -6.135 8.368 16.041 1.00 98.25 112 LEU A O 1
ATOM 917 N N . ARG A 1 113 ? -7.502 6.996 17.192 1.00 98.12 113 ARG A N 1
ATOM 918 C CA . ARG A 1 113 ? -7.260 5.783 16.398 1.00 98.12 113 ARG A CA 1
ATOM 919 C C . ARG A 1 113 ? -7.652 6.015 14.943 1.00 98.12 113 ARG A C 1
ATOM 921 O O . ARG A 1 113 ? -6.839 5.791 14.051 1.00 98.12 113 ARG A O 1
ATOM 928 N N . ASP A 1 114 ? -8.864 6.508 14.702 1.00 98.38 114 ASP A N 1
ATOM 929 C CA . ASP A 1 114 ? -9.381 6.772 13.358 1.00 98.38 114 ASP A CA 1
ATOM 930 C C . ASP A 1 114 ? -8.541 7.807 12.600 1.00 98.38 114 ASP A C 1
ATOM 932 O O . ASP A 1 114 ? -8.225 7.605 11.425 1.00 98.38 114 ASP A O 1
ATOM 936 N N . MET A 1 115 ? -8.130 8.891 13.267 1.00 98.19 115 MET A N 1
ATOM 937 C CA . MET A 1 115 ? -7.251 9.900 12.663 1.00 98.19 115 MET A CA 1
ATOM 938 C C . MET A 1 115 ? -5.863 9.333 12.348 1.00 98.19 115 MET A C 1
ATOM 940 O O . MET A 1 115 ? -5.310 9.638 11.292 1.00 98.19 115 MET A O 1
ATOM 944 N N . SER A 1 116 ? -5.329 8.467 13.214 1.00 98.50 116 SER A N 1
ATOM 945 C CA . SER A 1 116 ? -4.048 7.786 12.983 1.00 98.50 116 SER A CA 1
ATOM 946 C C . SER A 1 116 ? -4.132 6.826 11.791 1.00 98.50 116 SER A C 1
ATOM 948 O O . SER A 1 116 ? -3.234 6.804 10.955 1.00 98.50 116 SER A O 1
ATOM 950 N N . ILE A 1 117 ? -5.241 6.087 11.649 1.00 98.31 117 ILE A N 1
ATOM 951 C CA . ILE A 1 117 ? -5.482 5.228 10.479 1.00 98.31 117 ILE A CA 1
ATOM 952 C C . ILE A 1 117 ? -5.590 6.073 9.206 1.00 98.31 117 ILE A C 1
ATOM 954 O O . ILE A 1 117 ? -5.024 5.705 8.180 1.00 98.31 117 ILE A O 1
ATOM 958 N N . ILE A 1 118 ? -6.302 7.204 9.246 1.00 97.56 118 ILE A N 1
ATOM 959 C CA . ILE A 1 118 ? -6.402 8.111 8.096 1.00 97.56 118 ILE A CA 1
ATOM 960 C C . ILE A 1 118 ? -5.020 8.602 7.661 1.00 97.56 118 ILE A C 1
ATOM 962 O O . ILE A 1 118 ? -4.730 8.530 6.467 1.00 97.56 118 ILE A O 1
ATOM 966 N N . LEU A 1 119 ? -4.189 9.065 8.599 1.00 97.56 119 LEU A N 1
ATOM 967 C CA . LEU A 1 119 ? -2.837 9.542 8.308 1.00 97.56 119 LEU A CA 1
ATOM 968 C C . LEU A 1 119 ? -2.001 8.441 7.644 1.00 97.56 119 LEU A C 1
ATOM 970 O O . LEU A 1 119 ? -1.530 8.626 6.526 1.00 97.56 119 LEU A O 1
ATOM 974 N N . TYR A 1 120 ? -1.955 7.259 8.258 1.00 98.12 120 TYR A N 1
ATOM 975 C CA . TYR A 1 120 ? -1.256 6.089 7.726 1.00 98.12 120 TYR A CA 1
ATOM 976 C C . TYR A 1 120 ? -1.687 5.729 6.292 1.00 98.12 120 TYR A C 1
ATOM 978 O O . TYR A 1 120 ? -0.857 5.523 5.404 1.00 98.12 120 TYR A O 1
ATOM 986 N N . LEU A 1 121 ? -2.998 5.697 6.023 1.00 96.94 121 LEU A N 1
ATOM 987 C CA . LEU A 1 121 ? -3.522 5.418 4.681 1.00 96.94 121 LEU A CA 1
ATOM 988 C C . LEU A 1 121 ? -3.164 6.521 3.673 1.00 96.94 121 LEU A C 1
ATOM 990 O O . LEU A 1 121 ? -2.925 6.227 2.499 1.00 96.94 121 LEU A O 1
ATOM 994 N N . GLN A 1 122 ? -3.132 7.784 4.105 1.00 95.69 122 GLN A N 1
ATOM 995 C CA . GLN A 1 122 ? -2.740 8.911 3.260 1.00 95.69 122 GLN A CA 1
ATOM 996 C C . GLN A 1 122 ? -1.248 8.886 2.925 1.00 95.69 122 GLN A C 1
ATOM 998 O O . GLN A 1 122 ? -0.897 9.146 1.774 1.00 95.69 122 GLN A O 1
ATOM 1003 N N . ASP A 1 123 ? -0.385 8.534 3.875 1.00 96.19 123 ASP A N 1
ATOM 1004 C CA . ASP A 1 123 ? 1.058 8.456 3.650 1.00 96.19 123 ASP A CA 1
ATOM 1005 C C . ASP A 1 123 ? 1.423 7.318 2.688 1.00 96.19 123 ASP A C 1
ATOM 1007 O O . ASP A 1 123 ? 2.203 7.525 1.749 1.00 96.19 123 ASP A O 1
ATOM 1011 N N . ILE A 1 124 ? 0.757 6.161 2.803 1.00 95.56 124 ILE A N 1
ATOM 1012 C CA . ILE A 1 124 ? 0.823 5.084 1.799 1.00 95.56 124 ILE A CA 1
ATOM 1013 C C . ILE A 1 124 ? 0.435 5.607 0.413 1.00 95.56 124 ILE A C 1
ATOM 1015 O O . ILE A 1 124 ? 1.202 5.473 -0.547 1.00 95.56 124 ILE A O 1
ATOM 1019 N N . GLU A 1 125 ? -0.732 6.246 0.296 1.00 92.19 125 GLU A N 1
ATOM 1020 C CA . GLU A 1 125 ? -1.215 6.776 -0.981 1.00 92.19 125 GLU A CA 1
ATOM 1021 C C . GLU A 1 125 ? -0.242 7.807 -1.567 1.00 92.19 125 GLU A C 1
ATOM 1023 O O . GLU A 1 125 ? 0.008 7.829 -2.776 1.00 92.19 125 GLU A O 1
ATOM 1028 N N . GLN A 1 126 ? 0.333 8.660 -0.724 1.00 93.75 126 GLN A N 1
ATOM 1029 C CA . GLN A 1 126 ? 1.251 9.703 -1.149 1.00 93.75 126 GLN A CA 1
ATOM 1030 C C . GLN A 1 126 ? 2.554 9.114 -1.704 1.00 93.75 126 GLN A C 1
ATOM 1032 O O . GLN A 1 126 ? 3.049 9.594 -2.730 1.00 93.75 126 GLN A O 1
ATOM 1037 N N . ILE A 1 127 ? 3.091 8.051 -1.095 1.00 93.81 127 ILE A N 1
ATOM 1038 C CA . ILE A 1 127 ? 4.267 7.330 -1.608 1.00 93.81 127 ILE A CA 1
ATOM 1039 C C . ILE A 1 127 ? 3.968 6.693 -2.970 1.00 93.81 127 ILE A C 1
ATOM 1041 O O . ILE A 1 127 ? 4.781 6.807 -3.901 1.00 93.81 127 ILE A O 1
ATOM 1045 N N . GLU A 1 128 ? 2.808 6.052 -3.108 1.00 91.81 128 GLU A N 1
ATOM 1046 C CA . GLU A 1 128 ? 2.384 5.429 -4.362 1.00 91.81 128 GLU A CA 1
ATOM 1047 C C . GLU A 1 128 ? 2.212 6.472 -5.466 1.00 91.81 128 GLU A C 1
ATOM 1049 O O . GLU A 1 128 ? 2.795 6.348 -6.547 1.00 91.81 128 GLU A O 1
ATOM 1054 N N . LYS A 1 129 ? 1.485 7.552 -5.172 1.00 90.44 129 LYS A N 1
ATOM 1055 C CA . LYS A 1 129 ? 1.241 8.659 -6.097 1.00 90.44 129 LYS A CA 1
ATOM 1056 C C . LYS A 1 129 ? 2.541 9.308 -6.555 1.00 90.44 129 LYS A C 1
ATOM 1058 O O . LYS A 1 129 ? 2.714 9.513 -7.754 1.00 90.44 129 LYS A O 1
ATOM 1063 N N . ASN A 1 130 ? 3.468 9.581 -5.637 1.00 93.06 130 ASN A N 1
ATOM 1064 C CA . ASN A 1 130 ? 4.773 10.152 -5.975 1.00 93.06 130 ASN A CA 1
ATOM 1065 C C . ASN A 1 130 ? 5.570 9.224 -6.898 1.00 93.06 130 ASN A C 1
ATOM 1067 O O . ASN A 1 130 ? 6.169 9.680 -7.872 1.00 93.06 130 ASN A O 1
ATOM 1071 N N . SER A 1 131 ? 5.548 7.918 -6.624 1.00 92.12 131 SER A N 1
ATOM 1072 C CA . SER A 1 131 ? 6.233 6.928 -7.457 1.00 92.12 131 SER A CA 1
ATOM 1073 C C . SER A 1 131 ? 5.643 6.888 -8.866 1.00 92.12 131 SER A C 1
ATOM 1075 O O . SER A 1 131 ? 6.382 6.987 -9.841 1.00 92.12 131 SER A O 1
ATOM 1077 N N . ILE A 1 132 ? 4.317 6.854 -8.998 1.00 87.94 132 ILE A N 1
ATOM 1078 C CA . ILE A 1 132 ? 3.637 6.873 -10.302 1.00 87.94 132 ILE A CA 1
ATOM 1079 C C . ILE A 1 132 ? 3.923 8.169 -11.059 1.00 87.94 132 ILE A C 1
ATOM 1081 O O . ILE A 1 132 ? 4.216 8.121 -12.250 1.00 87.94 132 ILE A O 1
ATOM 1085 N N . GLN A 1 133 ? 3.859 9.323 -10.393 1.00 89.75 133 GLN A N 1
ATOM 1086 C CA . GLN A 1 133 ? 4.132 10.615 -11.024 1.00 89.75 133 GLN A CA 1
ATOM 1087 C C . GLN A 1 133 ? 5.551 10.671 -11.598 1.00 89.75 133 GLN A C 1
ATOM 1089 O O . GLN A 1 133 ? 5.737 11.117 -12.729 1.00 89.75 133 GLN A O 1
ATOM 1094 N N . LEU A 1 134 ? 6.548 10.157 -10.873 1.00 91.25 134 LEU A N 1
ATOM 1095 C CA . LEU A 1 134 ? 7.919 10.059 -11.377 1.00 91.25 134 LEU A CA 1
ATOM 1096 C C . LEU A 1 134 ? 8.023 9.111 -12.580 1.00 91.25 134 LEU A C 1
ATOM 1098 O O . LEU A 1 134 ? 8.659 9.454 -13.578 1.00 91.25 134 LEU A O 1
ATOM 1102 N N . LEU A 1 135 ? 7.343 7.962 -12.537 1.00 88.75 135 LEU A N 1
ATOM 1103 C CA . LEU A 1 135 ? 7.273 7.041 -13.675 1.00 88.75 135 LEU A CA 1
ATOM 1104 C C . LEU A 1 135 ? 6.590 7.681 -14.899 1.00 88.75 135 LEU A C 1
ATOM 1106 O O . LEU A 1 135 ? 7.039 7.489 -16.028 1.00 88.75 135 LEU A O 1
ATOM 1110 N N . GLN A 1 136 ? 5.546 8.487 -14.695 1.00 86.62 136 GLN A N 1
ATOM 1111 C CA . GLN A 1 136 ? 4.860 9.232 -15.756 1.00 86.62 136 GLN A CA 1
ATOM 1112 C C . GLN A 1 136 ? 5.754 10.320 -16.370 1.00 86.62 136 GLN A C 1
ATOM 1114 O O . GLN A 1 136 ? 5.768 10.491 -17.589 1.00 86.62 136 GLN A O 1
ATOM 1119 N N . LEU A 1 137 ? 6.552 11.024 -15.562 1.00 88.94 137 LEU A N 1
ATOM 1120 C CA . LEU A 1 137 ? 7.534 11.989 -16.068 1.00 88.94 137 LEU A CA 1
ATOM 1121 C C . LEU A 1 137 ? 8.594 11.307 -16.941 1.00 88.94 137 LEU A C 1
ATOM 1123 O O . LEU A 1 137 ? 8.943 11.820 -18.005 1.00 88.94 137 LEU A O 1
ATOM 1127 N N . VAL A 1 138 ? 9.058 10.123 -16.536 1.00 84.31 138 VAL A N 1
ATOM 1128 C CA . VAL A 1 138 ? 9.948 9.287 -17.353 1.00 84.31 138 VAL A CA 1
ATOM 1129 C C . VAL A 1 138 ? 9.269 8.863 -18.660 1.00 84.31 138 VAL A C 1
ATOM 1131 O O . VAL A 1 138 ? 9.876 8.956 -19.730 1.00 84.31 138 VAL A O 1
ATOM 1134 N N . ALA A 1 139 ? 8.002 8.453 -18.601 1.00 83.06 139 ALA A N 1
ATOM 1135 C CA . ALA A 1 139 ? 7.233 8.028 -19.766 1.00 83.06 139 ALA A CA 1
ATOM 1136 C C . ALA A 1 139 ? 7.084 9.113 -20.842 1.00 83.06 139 ALA A C 1
ATOM 1138 O O . ALA A 1 139 ? 7.062 8.780 -22.027 1.00 83.06 139 ALA A O 1
ATOM 1139 N N . ASN A 1 140 ? 7.067 10.398 -20.469 1.00 81.12 140 ASN A N 1
ATOM 1140 C CA . ASN A 1 140 ? 7.007 11.506 -21.433 1.00 81.12 140 ASN A CA 1
ATOM 1141 C C . ASN A 1 140 ? 8.199 11.532 -22.402 1.00 81.12 140 ASN A C 1
ATOM 1143 O O . ASN A 1 140 ? 8.085 12.059 -23.505 1.00 81.12 140 ASN A O 1
ATOM 1147 N N . SER A 1 141 ? 9.337 10.958 -22.003 1.00 78.94 141 SER A N 1
ATOM 1148 C CA . SER A 1 141 ? 10.532 10.832 -22.848 1.00 78.94 141 SER A CA 1
ATOM 1149 C C . SER A 1 141 ? 10.717 9.426 -23.437 1.00 78.94 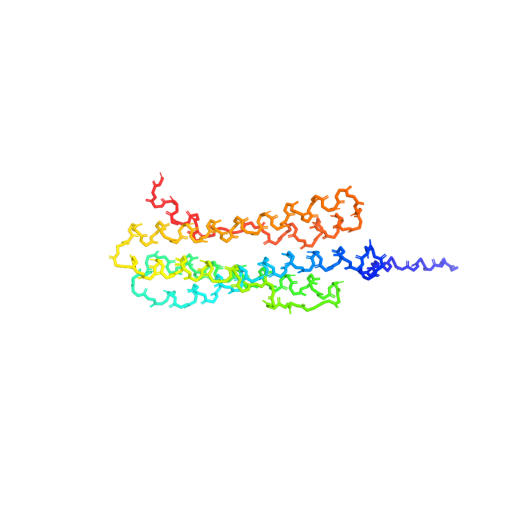141 SER A C 1
ATOM 1151 O O . SER A 1 141 ? 11.600 9.230 -24.266 1.00 78.94 141 SER A O 1
ATOM 1153 N N . HIS A 1 142 ? 9.873 8.456 -23.055 1.00 79.38 142 HIS A N 1
ATOM 1154 C CA . HIS A 1 142 ? 10.000 7.038 -23.406 1.00 79.38 142 HIS A CA 1
ATOM 1155 C C . HIS A 1 142 ? 8.619 6.408 -23.662 1.00 79.38 142 HIS A C 1
ATOM 1157 O O . HIS A 1 142 ? 7.991 5.842 -22.766 1.00 79.38 142 HIS A O 1
ATOM 1163 N N . HIS A 1 143 ? 8.149 6.463 -24.913 1.00 79.12 143 HIS A N 1
ATOM 1164 C CA . HIS A 1 143 ? 6.792 6.045 -25.307 1.00 79.12 143 HIS A CA 1
ATOM 1165 C C . HIS A 1 143 ? 6.418 4.608 -24.888 1.00 79.12 143 HIS A C 1
ATOM 1167 O O . HIS A 1 143 ? 5.276 4.339 -24.510 1.00 79.12 143 HIS A O 1
ATOM 1173 N N . GLN A 1 144 ? 7.374 3.675 -24.937 1.00 78.00 144 GLN A N 1
ATOM 1174 C CA . GLN A 1 144 ? 7.158 2.280 -24.529 1.00 78.00 144 GLN A CA 1
ATOM 1175 C C . GLN A 1 144 ? 6.834 2.168 -23.032 1.00 78.00 144 GLN A C 1
ATOM 1177 O O . GLN A 1 144 ? 5.902 1.457 -22.663 1.00 78.00 144 GLN A O 1
ATOM 1182 N N . ILE A 1 145 ? 7.523 2.944 -22.189 1.00 76.75 145 ILE A N 1
ATOM 1183 C CA . ILE A 1 145 ? 7.239 3.026 -20.750 1.00 76.75 145 ILE A CA 1
ATOM 1184 C C . ILE A 1 145 ? 5.849 3.627 -20.526 1.00 76.75 145 ILE A C 1
ATOM 1186 O O . ILE A 1 145 ? 5.074 3.100 -19.734 1.00 76.75 145 ILE A O 1
ATOM 1190 N N . GLY A 1 146 ? 5.489 4.685 -21.259 1.00 79.44 146 GLY A N 1
ATOM 1191 C CA . GLY A 1 146 ? 4.161 5.297 -21.151 1.00 79.44 146 GLY A CA 1
ATOM 1192 C C . GLY A 1 146 ? 3.016 4.350 -21.495 1.00 79.44 146 GLY A C 1
ATOM 1193 O O . GLY A 1 146 ? 2.029 4.288 -20.763 1.00 79.44 146 GLY A O 1
ATOM 1194 N N . THR A 1 147 ? 3.177 3.567 -22.563 1.00 81.44 147 THR A N 1
ATOM 1195 C CA . THR A 1 147 ? 2.199 2.542 -22.961 1.00 81.44 147 THR A CA 1
ATOM 1196 C C . THR A 1 147 ? 2.053 1.488 -21.862 1.00 81.44 147 THR A C 1
ATOM 1198 O O . THR A 1 147 ? 0.945 1.234 -21.394 1.00 81.44 147 THR A O 1
ATOM 1201 N N . PHE A 1 148 ? 3.177 0.967 -21.361 1.00 82.94 148 PHE A N 1
ATOM 1202 C CA . PHE A 1 148 ? 3.196 -0.032 -20.293 1.00 82.94 148 PHE A CA 1
ATOM 1203 C C . PHE A 1 148 ? 2.520 0.462 -19.001 1.00 82.94 148 PHE A C 1
ATOM 1205 O O . PHE A 1 148 ? 1.688 -0.238 -18.420 1.00 82.94 148 PHE A O 1
ATOM 1212 N N . LEU A 1 149 ? 2.825 1.691 -18.564 1.00 81.38 149 LEU A N 1
ATOM 1213 C CA . LEU A 1 149 ? 2.201 2.306 -17.386 1.00 81.38 149 LEU A CA 1
ATOM 1214 C C . LEU A 1 149 ? 0.682 2.420 -17.538 1.00 81.38 149 LEU A C 1
ATOM 1216 O O . LEU A 1 149 ? -0.063 2.122 -16.601 1.00 81.38 149 LEU A O 1
ATOM 1220 N N . HIS A 1 150 ? 0.222 2.848 -18.714 1.00 81.88 150 HIS A N 1
ATOM 1221 C CA . HIS A 1 150 ? -1.197 3.017 -18.995 1.00 81.88 150 HIS A CA 1
ATOM 1222 C C . HIS A 1 150 ? -1.951 1.681 -19.004 1.00 81.88 150 HIS A C 1
ATOM 1224 O O . HIS A 1 150 ? -3.037 1.577 -18.429 1.00 81.88 150 HIS A O 1
ATOM 1230 N N . GLU A 1 151 ? -1.376 0.663 -19.639 1.00 80.00 151 GLU A N 1
ATOM 1231 C CA . GLU A 1 151 ? -2.010 -0.643 -19.819 1.00 80.00 151 GLU A CA 1
ATOM 1232 C C . GLU A 1 151 ? -2.046 -1.462 -18.527 1.00 80.00 151 GLU A C 1
ATOM 1234 O O . GLU A 1 151 ? -3.057 -2.115 -18.245 1.00 80.00 151 GLU A O 1
ATOM 1239 N N . HIS A 1 152 ? -0.977 -1.397 -17.728 1.00 80.81 152 HIS A N 1
ATOM 1240 C CA . HIS A 1 152 ? -0.761 -2.349 -16.640 1.00 80.81 152 HIS A CA 1
ATOM 1241 C C . HIS A 1 152 ? -0.782 -1.735 -15.241 1.00 80.81 152 HIS A C 1
ATOM 1243 O O . HIS A 1 152 ? -1.269 -2.385 -14.320 1.00 80.81 152 HIS A O 1
ATOM 1249 N N . LEU A 1 153 ? -0.312 -0.496 -15.060 1.00 77.69 153 LEU A N 1
ATOM 1250 C CA . LEU A 1 153 ? -0.152 0.094 -13.725 1.00 77.69 153 LEU A CA 1
ATOM 1251 C C . LEU A 1 153 ? -1.302 1.022 -13.333 1.00 77.69 153 LEU A C 1
ATOM 1253 O O . LEU A 1 153 ? -1.852 0.860 -12.250 1.00 77.69 153 LEU A O 1
ATOM 1257 N N . ASN A 1 154 ? -1.762 1.921 -14.207 1.00 72.94 154 ASN A N 1
ATOM 1258 C CA . ASN A 1 154 ? -2.829 2.880 -13.866 1.00 72.94 154 ASN A CA 1
ATOM 1259 C C . ASN A 1 154 ? -4.139 2.219 -13.383 1.00 72.94 154 ASN A C 1
ATOM 1261 O O . ASN A 1 154 ? -4.927 2.848 -12.685 1.00 72.94 154 ASN A O 1
ATOM 1265 N N . ARG A 1 155 ? -4.378 0.951 -13.739 1.00 65.25 155 ARG A N 1
ATOM 1266 C CA . ARG A 1 155 ? -5.578 0.182 -13.362 1.00 65.25 155 ARG A CA 1
ATOM 1267 C C . ARG A 1 155 ? -5.504 -0.461 -11.972 1.00 65.25 155 ARG A C 1
ATOM 1269 O O . ARG A 1 155 ? -6.476 -1.093 -11.558 1.00 65.25 155 ARG A O 1
ATOM 1276 N N . ILE A 1 156 ? -4.363 -0.369 -11.291 1.00 67.00 156 ILE A N 1
ATOM 1277 C CA . ILE A 1 156 ? -4.128 -1.001 -9.982 1.00 67.00 156 ILE A CA 1
ATOM 1278 C C . ILE A 1 156 ? -4.610 -0.096 -8.835 1.00 67.00 156 ILE A C 1
ATOM 1280 O O . ILE A 1 156 ? -4.986 -0.586 -7.778 1.00 67.00 156 ILE A O 1
ATOM 1284 N N . PHE A 1 157 ? -4.709 1.211 -9.058 1.00 65.50 157 PHE A N 1
ATOM 1285 C CA . PHE A 1 157 ? -4.991 2.200 -8.019 1.00 65.50 157 PHE A CA 1
ATOM 1286 C C . PHE A 1 157 ? -6.438 2.669 -8.138 1.00 65.50 157 PHE A C 1
ATOM 1288 O O . PHE A 1 157 ? -6.759 3.201 -9.194 1.00 65.50 157 PHE A O 1
ATOM 1295 N N . ASN A 1 158 ? -7.301 2.461 -7.126 1.00 61.97 158 ASN A N 1
ATOM 1296 C CA . ASN A 1 158 ? -8.553 3.238 -6.944 1.00 61.97 158 ASN A CA 1
ATOM 1297 C C . ASN A 1 158 ? -9.445 2.848 -5.751 1.00 61.97 158 ASN A C 1
ATOM 1299 O O . ASN A 1 158 ? -10.447 3.528 -5.523 1.00 61.97 158 ASN A O 1
ATOM 1303 N N . LYS A 1 159 ? -9.147 1.794 -4.985 1.00 69.81 159 LYS A N 1
ATOM 1304 C CA . LYS A 1 159 ? -10.013 1.409 -3.860 1.00 69.81 159 LYS A CA 1
ATOM 1305 C C . LYS A 1 159 ? -9.490 1.989 -2.541 1.00 69.81 159 LYS A C 1
ATOM 1307 O O . LYS A 1 159 ? -8.296 1.938 -2.275 1.00 69.81 159 LYS A O 1
ATOM 1312 N N . ARG A 1 160 ? -10.387 2.624 -1.778 1.00 82.81 160 ARG A N 1
ATOM 1313 C CA . ARG A 1 160 ? -10.101 3.381 -0.540 1.00 82.81 160 ARG A CA 1
ATOM 1314 C C . ARG A 1 160 ? -11.101 3.014 0.554 1.00 82.81 160 ARG A C 1
ATOM 1316 O O . ARG A 1 160 ? -11.688 3.901 1.172 1.00 82.81 160 ARG A O 1
ATOM 1323 N N . THR A 1 161 ? -11.387 1.728 0.717 1.00 93.00 161 THR A N 1
ATOM 1324 C CA . THR A 1 161 ? -12.557 1.278 1.479 1.00 93.00 161 THR A CA 1
ATOM 1325 C C . THR A 1 161 ? -12.497 1.707 2.942 1.00 93.00 161 THR A C 1
ATOM 1327 O O . THR A 1 161 ? -13.388 2.435 3.382 1.00 93.00 161 THR A O 1
ATOM 1330 N N . LEU A 1 162 ? -11.408 1.409 3.659 1.00 96.31 162 LEU A N 1
ATOM 1331 C CA . LEU A 1 162 ? -11.229 1.857 5.045 1.00 96.31 162 LEU A CA 1
ATOM 1332 C C . LEU A 1 162 ? -11.194 3.385 5.184 1.00 96.31 162 LEU A C 1
ATOM 1334 O O . LEU A 1 162 ? -11.896 3.944 6.020 1.00 96.31 162 LEU A O 1
ATOM 1338 N N . TYR A 1 163 ? -10.452 4.077 4.316 1.00 96.19 163 TYR A N 1
ATOM 1339 C CA . TYR A 1 163 ? -10.376 5.542 4.331 1.00 96.19 163 TYR A CA 1
ATOM 1340 C C . TYR A 1 163 ? -11.751 6.200 4.139 1.00 96.19 163 TYR A C 1
ATOM 1342 O O . TYR A 1 163 ? -12.114 7.124 4.863 1.00 96.19 163 TYR A O 1
ATOM 1350 N N . ASN A 1 164 ? -12.537 5.729 3.167 1.00 95.69 164 ASN A N 1
ATOM 1351 C CA . ASN A 1 164 ? -13.875 6.252 2.903 1.00 95.69 164 ASN A CA 1
ATOM 1352 C C . ASN A 1 164 ? -14.839 5.942 4.048 1.00 95.69 164 ASN A C 1
ATOM 1354 O O . ASN A 1 164 ? -15.647 6.802 4.391 1.00 95.69 164 ASN A O 1
ATOM 1358 N N . PHE A 1 165 ? -14.739 4.744 4.629 1.00 97.25 165 PHE A N 1
ATOM 1359 C CA . PHE A 1 165 ? -15.552 4.340 5.768 1.00 97.25 165 PHE A CA 1
ATOM 1360 C C . PHE A 1 165 ? -15.297 5.241 6.978 1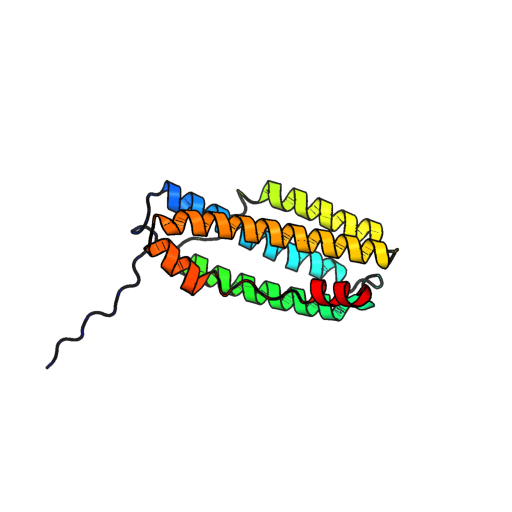.00 97.25 165 PHE A C 1
ATOM 1362 O O . PHE A 1 165 ? -16.238 5.827 7.504 1.00 97.25 165 PHE A O 1
ATOM 1369 N N . ILE A 1 166 ? -14.029 5.434 7.360 1.00 97.00 166 ILE A N 1
ATOM 1370 C CA . ILE A 1 166 ? -13.669 6.303 8.487 1.00 97.00 166 ILE A CA 1
ATOM 1371 C C . ILE A 1 166 ? -14.070 7.747 8.189 1.00 97.00 166 ILE A C 1
ATOM 1373 O O . ILE A 1 166 ? -14.704 8.387 9.020 1.00 97.00 166 ILE A O 1
ATOM 1377 N N . ARG A 1 167 ? -13.779 8.266 6.989 1.00 95.12 167 ARG A N 1
ATOM 1378 C CA . ARG A 1 167 ? -14.133 9.647 6.625 1.00 95.12 167 ARG A CA 1
ATOM 1379 C C . ARG A 1 167 ? -15.636 9.918 6.754 1.00 95.12 167 ARG A C 1
ATOM 1381 O O . ARG A 1 167 ? -16.008 10.995 7.205 1.00 95.12 167 ARG A O 1
ATOM 1388 N N . ALA A 1 168 ? -16.485 8.953 6.400 1.00 95.88 168 ALA A N 1
ATOM 1389 C CA . ALA A 1 168 ? -17.938 9.071 6.526 1.00 95.88 168 ALA A CA 1
ATOM 1390 C C . ALA A 1 168 ? -18.440 9.119 7.984 1.00 95.88 168 ALA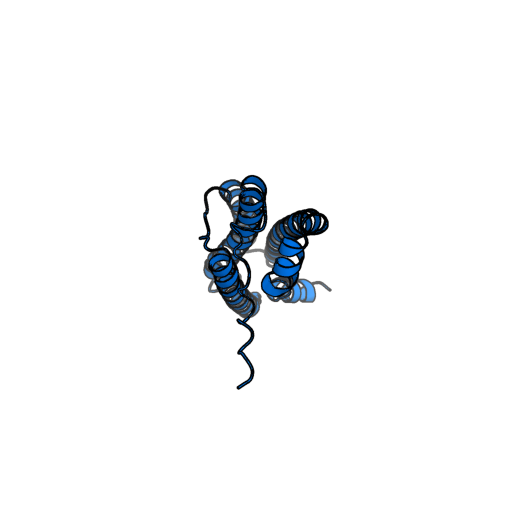 A C 1
ATOM 1392 O O . ALA A 1 168 ? -19.578 9.512 8.211 1.00 95.88 168 ALA A O 1
ATOM 1393 N N . LYS A 1 169 ? -17.619 8.751 8.980 1.00 94.81 169 LYS A N 1
ATOM 1394 C CA . LYS A 1 169 ? -17.955 8.924 10.405 1.00 94.81 169 LYS A CA 1
ATOM 1395 C C . LYS A 1 169 ? -17.882 10.393 10.853 1.00 94.81 169 LYS A C 1
ATOM 1397 O O . LYS A 1 169 ? -18.497 10.743 11.855 1.00 94.81 169 LYS A O 1
ATOM 1402 N N . TYR A 1 170 ? -17.137 11.241 10.134 1.00 94.00 170 TYR A N 1
ATOM 1403 C CA . TYR A 1 170 ? -16.785 12.607 10.560 1.00 94.00 170 TYR A CA 1
ATOM 1404 C C . TYR A 1 170 ? -17.281 13.723 9.622 1.00 94.00 170 TYR A C 1
ATOM 1406 O O . TYR A 1 170 ? -17.026 14.897 9.897 1.00 94.00 170 TYR A O 1
ATOM 1414 N N . ILE A 1 171 ? -17.955 13.381 8.518 1.00 86.38 171 ILE A N 1
ATOM 1415 C CA . ILE A 1 171 ? -18.499 14.311 7.509 1.00 86.38 171 ILE A CA 1
ATOM 1416 C C . ILE A 1 171 ? -19.928 13.895 7.184 1.00 86.38 171 ILE A C 1
ATOM 1418 O O . ILE A 1 171 ? -20.799 14.791 7.141 1.00 86.38 171 ILE A O 1
#

Sequence (171 aa):
MKKKIPGTVHPHPTQWAPDKLTIFFTEHLNRIYCTRAHLAERMLEVVDNDNFKDLQQAIKDTINETEEQIARMDGVYALLEKRYSFENCTSVVAMLEDDFTAIQQQSNDEQLRDMSIILYLQDIEQIEKNSIQLLQLVANSHHQIGTFLHEHLNRIFNKRTLYNFIRAKYI

Foldseek 3Di:
DDDDDPPPPLDALVPFDDPVVLVLLLLLLLQLLVLLVLLLVLLVVCLPPPLCVLLNVLSVVSNVLSVVLNVLSVVVCVSNVHDRDCPNHVVVNVVLVVLSVQLVVCSVPNVSNLVSVLVSLVSSVVSNVVSLVVQVVVCVVGVSSVVSCVPRPVVSDDDDRSNVSSVVVPD

pLDDT: mean 86.08, std 15.72, range [36.66, 98.5]

Organism: NCBI:txid2305508

Radius of gyration: 19.01 Å; chains: 1; bounding box: 38×33×72 Å

InterPro domains:
  IPR009078 Ferritin-like superfamily [SSF47240] (17-129)
  IPR010287 Protein of unknown function DUF892, YciF-like [PF05974] (24-141)
  IPR012347 Ferritin-like [G3DSA:1.20.1260.10] (19-156)

Secondary structure (DSSP, 8-state):
-PPPPPP--PPPGGGTS-HHHHHHHHHHHHHHHHHHHHHHHHHHHHTT-GGGTTTHHHHHHHHHHHHHHHHHHHHHHHHTT----STTTHHHHHHHHHHHHHHHHTTTSHHHHHHHHHHHHHHHHHHHHHHHHHHHHHHTT-HHHHHHIIIIITTT----HHHHHHHHTT-